Protein AF-A0A3S4ZVG6-F1 (afdb_monomer)

Structure (mmCIF, N/CA/C/O backbone):
data_AF-A0A3S4ZVG6-F1
#
_entry.id   AF-A0A3S4ZVG6-F1
#
loop_
_atom_site.group_PDB
_atom_site.id
_atom_site.type_symbol
_atom_site.label_atom_id
_atom_sit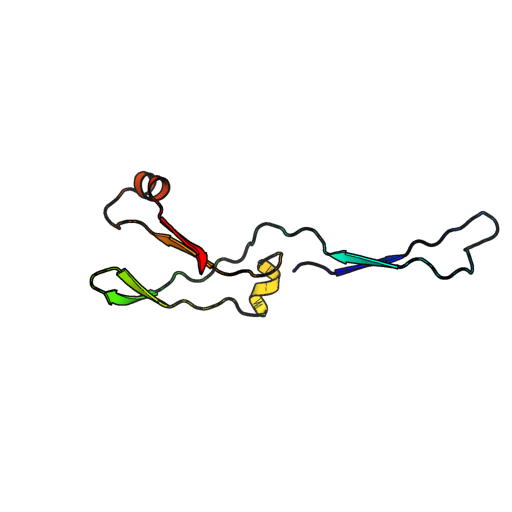e.label_alt_id
_atom_site.label_comp_id
_atom_site.label_asym_id
_atom_site.label_entity_id
_atom_site.label_seq_id
_atom_site.pdbx_PDB_ins_code
_atom_site.Cartn_x
_atom_site.Cartn_y
_atom_site.Cartn_z
_atom_site.occupancy
_atom_site.B_iso_or_equiv
_atom_site.auth_seq_id
_atom_site.auth_comp_id
_atom_site.auth_asym_id
_atom_site.auth_atom_id
_atom_site.pdbx_PDB_model_num
ATOM 1 N N . MET A 1 1 ? -4.323 -5.420 6.760 1.00 55.06 1 MET A N 1
ATOM 2 C CA . MET A 1 1 ? -5.427 -4.425 6.813 1.00 55.06 1 MET A CA 1
ATOM 3 C C . MET A 1 1 ? -5.347 -3.662 8.131 1.00 55.06 1 MET A C 1
ATOM 5 O O . MET A 1 1 ? -5.229 -4.310 9.169 1.00 55.06 1 MET A O 1
ATOM 9 N N . ASN A 1 2 ? -5.352 -2.325 8.105 1.00 61.62 2 ASN A N 1
ATOM 10 C CA . ASN A 1 2 ? -5.313 -1.532 9.334 1.00 61.62 2 ASN A CA 1
ATOM 11 C C . ASN A 1 2 ? -6.641 -1.710 10.089 1.00 61.62 2 ASN A C 1
ATOM 13 O O . ASN A 1 2 ? -7.706 -1.464 9.524 1.00 61.62 2 ASN A O 1
ATOM 17 N N . LYS A 1 3 ? -6.605 -2.224 11.319 1.00 70.31 3 LYS A N 1
ATOM 18 C CA . LYS A 1 3 ? -7.824 -2.548 12.065 1.00 70.31 3 LYS A CA 1
ATOM 19 C C . LYS A 1 3 ? -8.277 -1.317 12.841 1.00 70.31 3 LYS A C 1
ATOM 21 O O . LYS A 1 3 ? -7.493 -0.738 13.589 1.00 70.31 3 LYS A O 1
ATOM 26 N N . GLY A 1 4 ? -9.531 -0.923 12.641 1.00 80.12 4 GLY A N 1
ATOM 27 C CA . GLY A 1 4 ? -10.189 0.065 13.487 1.00 80.12 4 GLY A CA 1
ATOM 28 C C . GLY A 1 4 ? -10.561 -0.569 14.823 1.00 80.12 4 GLY A C 1
ATOM 29 O O . GLY A 1 4 ? -11.081 -1.684 14.857 1.00 80.12 4 GLY A O 1
ATOM 30 N N . TYR A 1 5 ? -10.302 0.136 15.916 1.00 83.12 5 TYR A N 1
ATOM 31 C CA . TYR A 1 5 ? -10.666 -0.291 17.259 1.00 83.12 5 TYR A CA 1
ATOM 32 C C . TYR A 1 5 ? -11.558 0.756 17.907 1.00 83.12 5 TYR A C 1
ATOM 34 O O . TYR A 1 5 ? -11.302 1.959 17.820 1.00 83.12 5 TYR A O 1
ATOM 42 N N . LYS A 1 6 ? -12.585 0.263 18.595 1.00 91.88 6 LYS A N 1
ATOM 43 C CA . LYS A 1 6 ? -13.372 1.019 19.560 1.00 91.88 6 LYS A CA 1
ATOM 44 C C . LYS A 1 6 ? -12.944 0.568 20.950 1.00 91.88 6 LYS A C 1
ATOM 46 O O . LYS A 1 6 ? -13.016 -0.619 21.259 1.00 91.88 6 LYS A O 1
ATOM 51 N N . VAL A 1 7 ? -12.485 1.506 21.766 1.00 89.56 7 VAL A N 1
ATOM 52 C CA . VAL A 1 7 ? -12.044 1.267 23.141 1.00 89.56 7 VAL A CA 1
ATOM 53 C C . VAL A 1 7 ? -13.012 1.965 24.081 1.00 89.56 7 VAL A C 1
ATOM 55 O O . VAL A 1 7 ? -13.348 3.128 23.876 1.00 89.56 7 VAL A O 1
ATOM 58 N N . THR A 1 8 ? -13.457 1.257 25.113 1.00 91.75 8 THR A N 1
ATOM 59 C CA . THR A 1 8 ? -14.346 1.792 26.149 1.00 91.75 8 THR A CA 1
ATOM 60 C C . THR A 1 8 ? -13.713 1.608 27.515 1.00 91.75 8 THR A C 1
ATOM 62 O O . THR A 1 8 ? -13.218 0.521 27.818 1.00 91.75 8 THR A O 1
ATOM 65 N N . ILE A 1 9 ? -13.761 2.639 28.354 1.00 88.81 9 ILE A N 1
ATOM 66 C CA . ILE A 1 9 ? -13.306 2.561 29.746 1.00 88.81 9 ILE A CA 1
ATOM 67 C C . ILE A 1 9 ? -14.529 2.599 30.657 1.00 88.81 9 ILE A C 1
ATOM 69 O O . ILE A 1 9 ? -15.323 3.535 30.584 1.00 88.81 9 ILE A O 1
ATOM 73 N N . GLN A 1 10 ? -14.667 1.594 31.527 1.00 91.00 10 GLN A N 1
ATOM 74 C CA . GLN A 1 10 ? -15.728 1.539 32.528 1.00 91.00 10 GLN A CA 1
ATOM 75 C C . GLN A 1 10 ? -15.147 1.276 33.917 1.00 91.00 10 GLN A C 1
ATOM 77 O O . GLN A 1 10 ? -14.471 0.273 34.154 1.00 91.00 10 GLN A O 1
ATOM 82 N N . SER A 1 11 ? -15.420 2.192 34.841 1.00 90.06 11 SER A N 1
ATOM 83 C CA . SER A 1 11 ? -14.962 2.095 36.226 1.00 90.06 11 SER A CA 1
ATOM 84 C C . SER A 1 11 ? -15.778 1.064 37.007 1.00 90.06 11 SER A C 1
ATOM 86 O O . SER A 1 11 ? -16.999 0.982 36.853 1.00 90.06 11 SER A O 1
ATOM 88 N N . ARG A 1 12 ? -15.115 0.308 37.891 1.00 93.88 12 ARG A N 1
ATOM 89 C CA . ARG A 1 12 ? -15.758 -0.609 38.845 1.00 93.88 12 ARG A CA 1
ATOM 90 C C . ARG A 1 12 ? -15.125 -0.504 40.230 1.00 93.88 12 ARG A C 1
ATOM 92 O O . ARG A 1 12 ? -13.935 -0.216 40.339 1.00 93.88 12 ARG A O 1
ATOM 99 N N . ASN A 1 13 ? -15.900 -0.793 41.267 1.00 93.38 13 ASN A N 1
ATOM 100 C CA . ASN A 1 13 ? -15.426 -0.997 42.637 1.00 93.38 13 ASN A CA 1
ATOM 101 C C . ASN A 1 13 ? -16.108 -2.234 43.253 1.00 93.38 13 ASN A C 1
ATOM 103 O O . ASN A 1 13 ? -16.858 -2.933 42.571 1.00 93.38 13 ASN A O 1
ATOM 107 N N . ASP A 1 14 ? -15.880 -2.489 44.543 1.00 95.75 14 ASP A N 1
ATOM 108 C CA . ASP A 1 14 ? -16.437 -3.654 45.252 1.00 95.75 14 ASP A CA 1
ATOM 109 C C . ASP A 1 14 ? -17.975 -3.671 45.317 1.00 95.75 14 ASP A C 1
ATOM 111 O O . ASP A 1 14 ? -18.575 -4.706 45.597 1.00 95.75 14 ASP A O 1
ATOM 115 N N . LYS A 1 15 ? -18.633 -2.534 45.053 1.00 92.06 15 LYS A N 1
ATOM 116 C CA . LYS A 1 15 ? -20.097 -2.408 45.028 1.00 92.06 15 LYS A CA 1
ATOM 117 C C . LYS A 1 15 ? -20.693 -2.630 43.637 1.00 92.06 15 LYS A C 1
ATOM 119 O O . LYS A 1 15 ? -21.907 -2.777 43.530 1.00 92.06 15 LYS A O 1
ATOM 124 N N . GLY A 1 16 ? -19.873 -2.641 42.585 1.00 91.31 16 GLY A N 1
ATOM 125 C CA . GLY A 1 16 ? -20.319 -2.895 41.220 1.00 91.31 16 GLY A CA 1
ATOM 126 C C . GLY A 1 16 ? -19.664 -2.009 40.165 1.00 91.31 16 GLY A C 1
ATOM 127 O O . GLY A 1 16 ? -18.625 -1.380 40.375 1.00 91.31 16 GLY A O 1
ATOM 128 N N . ILE A 1 17 ? -20.284 -2.006 38.988 1.00 91.69 17 ILE A N 1
ATOM 129 C CA . ILE A 1 17 ? -19.843 -1.274 37.799 1.00 91.69 17 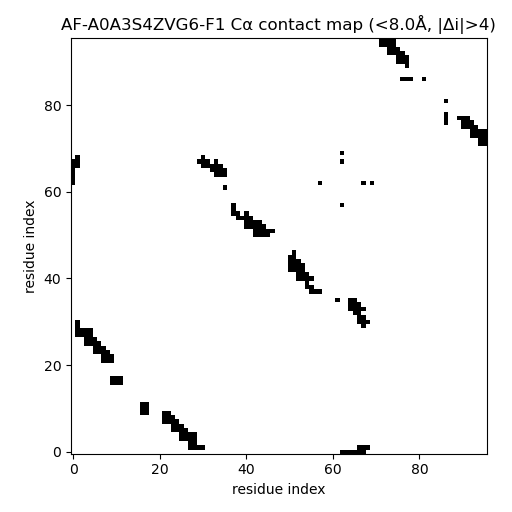ILE A CA 1
ATOM 130 C C . ILE A 1 17 ? -20.541 0.093 37.763 1.00 91.69 17 ILE A C 1
ATOM 132 O O . ILE A 1 17 ? -21.710 0.194 38.131 1.00 91.69 17 ILE A O 1
ATOM 136 N N . SER A 1 18 ? -19.837 1.138 37.320 1.00 88.81 18 SER A N 1
ATOM 137 C CA . SER A 1 18 ? -20.425 2.470 37.138 1.00 88.81 18 SER A CA 1
ATOM 138 C C . SER A 1 18 ? -21.622 2.437 36.181 1.00 88.81 18 SER A C 1
ATOM 140 O O . SER A 1 18 ? -21.561 1.814 35.119 1.00 88.81 18 SER A O 1
ATOM 142 N N . THR A 1 19 ? -22.688 3.150 36.549 1.00 90.94 19 THR A N 1
ATOM 143 C CA . THR A 1 19 ? -23.882 3.366 35.716 1.00 90.94 19 THR A CA 1
ATOM 144 C C . THR A 1 19 ? -23.725 4.531 34.741 1.00 90.94 19 THR A C 1
ATOM 146 O O . THR A 1 19 ? -24.607 4.764 33.919 1.00 90.94 19 THR A O 1
ATOM 149 N N . GLU A 1 20 ? -22.637 5.294 34.849 1.00 90.69 20 GLU A N 1
ATOM 150 C CA . GLU A 1 20 ? -22.315 6.357 33.902 1.00 90.69 20 GLU A CA 1
ATOM 151 C C . GLU A 1 20 ? -21.913 5.761 32.548 1.00 90.69 20 GLU A C 1
ATOM 153 O O . GLU A 1 20 ? -21.282 4.700 32.484 1.00 90.69 20 GLU A O 1
ATOM 158 N N . ALA A 1 21 ? -22.298 6.434 31.461 1.00 88.81 21 ALA A N 1
ATOM 159 C CA . ALA A 1 21 ? -21.953 5.995 30.117 1.00 88.81 21 ALA A CA 1
ATOM 160 C C . ALA A 1 21 ? -20.419 5.955 29.959 1.00 88.81 21 ALA A C 1
ATOM 162 O O . ALA A 1 21 ? -19.750 6.941 30.274 1.00 88.81 21 ALA A O 1
ATOM 163 N N . PRO A 1 22 ? -19.843 4.836 29.488 1.00 86.25 22 PRO A N 1
ATOM 164 C CA . PRO A 1 22 ? -18.402 4.724 29.342 1.00 86.25 22 PRO A CA 1
ATOM 165 C C . PRO A 1 22 ? -17.893 5.662 28.249 1.00 86.25 22 PRO A C 1
ATOM 167 O O . PRO A 1 22 ? -18.501 5.795 27.186 1.00 86.25 22 PRO A O 1
ATOM 170 N N . THR A 1 23 ? -16.734 6.271 28.487 1.00 88.81 23 THR A N 1
ATOM 171 C CA . THR A 1 23 ? -16.047 7.063 27.466 1.00 88.81 23 THR A CA 1
ATOM 172 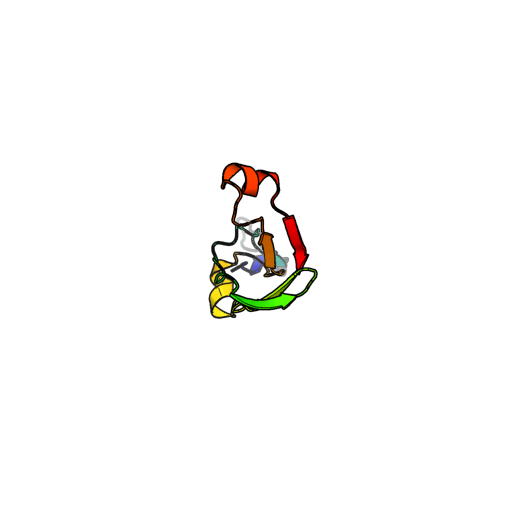C C . THR A 1 23 ? -15.602 6.152 26.330 1.00 88.81 23 THR A C 1
ATOM 174 O O . THR A 1 23 ? -14.932 5.140 26.563 1.00 88.81 23 THR A O 1
ATOM 177 N N . GLU A 1 24 ? -15.946 6.531 25.101 1.00 91.38 24 GLU A N 1
ATOM 178 C CA . GLU A 1 24 ? -15.548 5.823 23.887 1.00 91.38 24 GLU A CA 1
ATOM 179 C C . GLU A 1 24 ? -14.375 6.534 23.209 1.00 91.38 24 GLU A C 1
ATOM 181 O O . GLU A 1 24 ? -14.400 7.747 23.003 1.00 91.38 24 GLU A O 1
ATOM 186 N N . ALA A 1 25 ? -13.360 5.768 22.819 1.00 88.25 25 ALA A N 1
ATOM 187 C CA . ALA A 1 25 ? -12.257 6.230 21.992 1.00 88.25 25 ALA A CA 1
ATOM 188 C C . ALA A 1 25 ? -12.152 5.369 20.731 1.00 88.25 25 ALA A C 1
ATOM 190 O O . ALA A 1 25 ? -12.329 4.149 20.773 1.00 88.25 25 ALA A O 1
ATOM 191 N N . TYR A 1 26 ? -11.837 6.013 19.610 1.00 88.81 26 TYR A N 1
ATOM 192 C CA . TYR A 1 26 ? -11.680 5.374 18.307 1.00 88.81 26 TYR A CA 1
ATOM 193 C C . TYR A 1 26 ? -10.234 5.525 17.840 1.00 88.81 26 TYR A C 1
ATOM 195 O O . TYR A 1 26 ? -9.636 6.589 17.997 1.00 88.81 26 TYR A O 1
ATOM 203 N N . GLY A 1 27 ? -9.671 4.471 17.257 1.00 81.19 27 GLY A N 1
ATOM 204 C CA . GLY A 1 27 ? -8.308 4.495 16.736 1.00 81.19 27 GLY A CA 1
ATOM 205 C C . GLY A 1 27 ? -8.051 3.410 15.701 1.00 81.19 27 GLY A C 1
ATOM 206 O O . GLY A 1 27 ? -8.884 2.534 15.475 1.00 81.19 27 GLY A O 1
ATOM 207 N N . PHE A 1 28 ? -6.875 3.465 15.086 1.00 79.06 28 PHE A N 1
ATOM 208 C CA . PHE A 1 28 ? -6.385 2.451 14.156 1.00 79.06 28 PHE A CA 1
ATOM 209 C C . PHE A 1 28 ? -5.103 1.829 14.708 1.00 79.06 28 PHE A C 1
ATOM 211 O O . PHE A 1 28 ? -4.357 2.490 15.433 1.00 79.06 28 PHE A O 1
ATOM 218 N N . SER A 1 29 ? -4.827 0.568 14.370 1.00 78.19 29 SER A N 1
ATOM 219 C CA . SER A 1 29 ? -3.488 0.007 14.593 1.00 78.19 29 SER A CA 1
ATOM 220 C C . SER A 1 29 ? -2.409 0.811 13.849 1.00 78.19 29 SER A C 1
ATOM 222 O O . SER A 1 29 ? -2.684 1.568 12.915 1.00 78.19 29 SER A O 1
ATOM 224 N N . GLY A 1 30 ? -1.152 0.636 14.262 1.00 75.38 30 GLY A N 1
ATOM 225 C CA . GLY A 1 30 ? -0.021 1.119 13.472 1.00 75.38 30 GLY A CA 1
ATOM 226 C C . GLY A 1 30 ? 0.016 0.457 12.090 1.00 75.38 30 GLY A C 1
ATOM 227 O O . GLY A 1 30 ? -0.395 -0.695 11.936 1.00 75.38 30 GLY A O 1
ATOM 228 N N . GLU A 1 31 ? 0.513 1.188 11.093 1.00 77.38 31 GLU A N 1
ATOM 229 C CA . GLU A 1 31 ? 0.835 0.615 9.783 1.00 77.38 31 GLU A CA 1
ATOM 230 C C . GLU A 1 31 ? 2.077 -0.285 9.906 1.00 77.38 31 GLU A C 1
ATOM 232 O O . GLU A 1 31 ? 2.978 -0.016 10.702 1.00 77.38 31 GLU A O 1
ATOM 237 N N . SER A 1 32 ? 2.124 -1.366 9.131 1.00 77.81 32 SER A N 1
ATOM 238 C CA . SER A 1 32 ? 3.299 -2.237 9.020 1.00 77.81 32 SER A CA 1
ATOM 239 C C . SER A 1 32 ? 3.857 -2.193 7.600 1.00 77.81 32 SER A C 1
ATOM 241 O O . SER A 1 32 ? 3.248 -1.612 6.702 1.00 77.81 32 SER A O 1
ATOM 243 N N . VAL A 1 33 ? 5.023 -2.806 7.391 1.00 79.81 33 VAL A N 1
ATOM 244 C CA . VAL A 1 33 ? 5.645 -2.878 6.066 1.00 79.81 33 VAL A CA 1
ATOM 245 C C . VAL A 1 33 ? 4.674 -3.573 5.097 1.00 79.81 33 VAL A C 1
ATOM 247 O O . VAL A 1 33 ? 4.170 -4.660 5.416 1.00 79.81 33 VAL A O 1
ATOM 250 N N . PRO A 1 34 ? 4.385 -2.973 3.926 1.00 81.75 34 PRO A N 1
ATOM 251 C CA . PRO A 1 34 ? 3.590 -3.632 2.903 1.00 81.75 34 PRO A CA 1
ATOM 252 C C . PRO A 1 34 ? 4.256 -4.941 2.483 1.00 81.75 34 PRO A C 1
ATOM 254 O O . PRO A 1 34 ? 5.439 -4.978 2.159 1.00 81.75 34 PRO A O 1
ATOM 257 N N . THR A 1 35 ? 3.484 -6.021 2.490 1.00 86.12 35 THR A N 1
ATOM 258 C CA . THR A 1 35 ? 3.927 -7.352 2.030 1.00 86.12 35 THR A CA 1
ATOM 259 C C . THR A 1 35 ? 3.436 -7.671 0.622 1.00 86.12 35 THR A C 1
ATOM 261 O O . THR A 1 35 ? 3.789 -8.696 0.047 1.00 86.12 35 THR A O 1
ATOM 264 N N . VAL A 1 36 ? 2.610 -6.785 0.066 1.00 85.44 36 VAL A N 1
ATOM 265 C CA . VAL A 1 36 ? 2.139 -6.867 -1.308 1.00 85.44 36 VAL A CA 1
ATOM 266 C C . VAL A 1 36 ? 3.27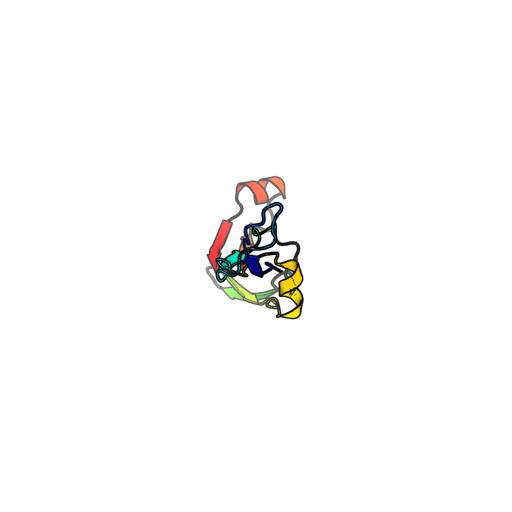8 -6.556 -2.280 1.00 85.44 36 VAL A C 1
ATOM 268 O O . VAL A 1 36 ? 3.951 -5.533 -2.167 1.00 85.44 36 VAL A O 1
ATOM 271 N N . LEU A 1 37 ? 3.476 -7.445 -3.250 1.00 81.94 37 LEU A N 1
ATOM 272 C CA . LEU A 1 37 ? 4.394 -7.257 -4.368 1.00 81.94 37 LEU A CA 1
ATOM 273 C C . LEU A 1 37 ? 3.564 -6.933 -5.615 1.00 81.94 37 LEU A C 1
ATOM 275 O O . LEU A 1 37 ? 2.870 -7.823 -6.112 1.00 81.94 37 LEU A O 1
ATOM 279 N N . PRO A 1 38 ? 3.581 -5.684 -6.115 1.00 80.69 38 PRO A N 1
ATOM 280 C CA . PRO A 1 38 ? 2.915 -5.365 -7.369 1.00 80.69 38 PRO A CA 1
ATOM 281 C C . PRO A 1 38 ? 3.608 -6.077 -8.536 1.00 80.69 38 PRO A C 1
ATOM 283 O O . PRO A 1 38 ? 4.808 -6.359 -8.493 1.00 80.69 38 PRO A O 1
ATOM 286 N N . ALA A 1 39 ? 2.851 -6.356 -9.597 1.00 84.00 39 ALA A N 1
ATOM 287 C CA . ALA A 1 39 ? 3.416 -6.910 -10.822 1.00 84.00 39 ALA A CA 1
ATOM 288 C C . ALA A 1 39 ? 4.459 -5.950 -11.417 1.00 84.00 39 ALA A C 1
ATOM 290 O O . ALA A 1 39 ? 4.288 -4.729 -11.375 1.00 84.00 39 ALA A O 1
ATOM 291 N N . ALA A 1 40 ? 5.524 -6.507 -12.000 1.00 84.75 40 ALA A N 1
ATOM 292 C CA . ALA A 1 40 ? 6.521 -5.703 -12.692 1.00 84.75 40 ALA A CA 1
ATOM 293 C C . ALA A 1 40 ? 5.863 -4.919 -13.847 1.00 84.75 40 ALA A C 1
ATOM 295 O O . ALA A 1 40 ? 5.048 -5.488 -14.583 1.00 84.75 40 ALA A O 1
ATOM 296 N N . PRO A 1 41 ? 6.198 -3.630 -14.025 1.00 89.00 41 PRO A N 1
ATOM 297 C CA . PRO A 1 41 ? 5.674 -2.847 -15.128 1.00 89.00 41 PRO A CA 1
ATOM 298 C C . PRO A 1 41 ? 6.214 -3.348 -16.467 1.00 89.00 41 PRO A C 1
ATOM 300 O O . PRO A 1 41 ? 7.332 -3.850 -16.572 1.00 89.00 41 PRO A O 1
ATOM 303 N N . SER A 1 42 ? 5.414 -3.160 -17.508 1.00 91.00 42 SER A N 1
ATOM 304 C CA . SER A 1 42 ? 5.751 -3.478 -18.892 1.00 91.00 42 SER A CA 1
ATOM 305 C C . SER A 1 42 ? 5.859 -2.198 -19.716 1.00 91.00 42 SER A C 1
ATOM 307 O O . SER A 1 42 ? 5.099 -1.249 -19.516 1.00 91.00 42 SER A O 1
ATOM 309 N N . LEU A 1 43 ? 6.835 -2.152 -20.624 1.00 89.94 43 LEU A N 1
ATOM 310 C CA . LEU A 1 43 ? 7.044 -1.011 -21.511 1.00 89.94 43 LEU A CA 1
ATOM 311 C C . LEU A 1 43 ? 6.032 -1.055 -22.655 1.00 89.94 43 LEU A C 1
ATOM 313 O O . LEU A 1 43 ? 6.032 -1.987 -23.453 1.00 89.94 43 LEU A O 1
ATOM 317 N N . VAL A 1 44 ? 5.192 -0.027 -22.738 1.00 92.75 44 VAL A N 1
ATOM 318 C CA . VAL A 1 44 ? 4.218 0.156 -23.818 1.00 92.75 44 VAL A CA 1
ATOM 319 C C . VAL A 1 44 ? 4.885 0.813 -25.018 1.00 92.75 44 VAL A C 1
ATOM 321 O O . VAL A 1 44 ? 4.747 0.343 -26.144 1.00 92.75 44 VAL A O 1
ATOM 324 N N . SER A 1 45 ? 5.621 1.902 -24.785 1.00 90.62 45 SER A N 1
ATOM 325 C CA . SER A 1 45 ? 6.339 2.605 -25.846 1.00 90.62 45 SER A CA 1
ATOM 326 C C . SER A 1 45 ? 7.555 3.367 -25.312 1.00 90.62 45 SER A C 1
ATOM 328 O O . SER A 1 45 ? 7.450 4.081 -24.313 1.00 90.62 45 SER A O 1
ATOM 330 N N . PRO A 1 46 ? 8.727 3.254 -25.959 1.00 87.75 46 PRO A N 1
ATOM 331 C CA . PRO A 1 46 ? 9.839 4.154 -25.701 1.00 87.75 46 PRO A CA 1
ATOM 332 C C . PRO A 1 46 ? 9.567 5.528 -26.329 1.00 87.75 46 PRO A C 1
ATOM 334 O O . PRO A 1 46 ? 8.913 5.653 -27.364 1.00 87.75 46 PRO A O 1
ATOM 337 N N . THR A 1 47 ? 10.107 6.570 -25.714 1.00 85.38 47 THR A N 1
ATOM 338 C CA . THR A 1 47 ? 10.103 7.947 -26.218 1.00 85.38 47 THR A CA 1
ATOM 339 C C . THR A 1 47 ? 11.537 8.471 -26.238 1.00 85.38 47 THR A C 1
ATOM 341 O O . THR A 1 47 ? 12.421 7.886 -25.616 1.00 85.38 47 THR A O 1
ATOM 344 N N . ALA A 1 48 ? 11.782 9.602 -26.905 1.00 83.56 48 ALA A N 1
ATOM 345 C CA . ALA A 1 48 ? 13.119 10.200 -26.954 1.00 83.56 48 ALA A CA 1
ATOM 346 C C . ALA A 1 48 ? 13.702 10.529 -25.561 1.00 83.56 48 ALA A C 1
ATOM 348 O O . ALA A 1 48 ? 14.918 10.560 -25.405 1.00 83.56 48 ALA A O 1
ATOM 349 N N . ASN A 1 49 ? 12.842 10.736 -24.555 1.00 81.94 49 ASN A N 1
ATOM 350 C CA . ASN A 1 49 ? 13.233 11.164 -23.209 1.00 81.94 49 ASN A CA 1
ATOM 351 C C . ASN A 1 49 ? 12.817 10.172 -22.102 1.00 81.94 49 ASN A C 1
ATOM 353 O O . ASN A 1 49 ? 12.881 10.519 -20.925 1.00 81.94 49 ASN A O 1
ATOM 357 N N . GLY A 1 50 ? 12.351 8.965 -22.440 1.00 83.50 50 GLY A N 1
ATOM 358 C CA . GLY A 1 50 ? 11.844 8.014 -21.445 1.00 83.50 50 GLY A CA 1
ATOM 359 C C . GLY A 1 50 ? 11.002 6.893 -22.045 1.00 83.50 50 GLY A C 1
ATOM 360 O O . GLY A 1 50 ? 11.214 6.490 -23.183 1.00 83.50 50 GLY A O 1
ATOM 361 N N . GLY A 1 51 ? 10.004 6.410 -21.312 1.00 88.00 51 GLY A N 1
ATOM 362 C CA . GLY A 1 51 ? 9.090 5.376 -21.791 1.00 88.00 51 GLY A CA 1
ATOM 363 C C . GLY A 1 51 ? 7.746 5.424 -21.078 1.00 88.00 51 GLY A C 1
ATOM 364 O O . GLY A 1 51 ? 7.660 5.852 -19.929 1.00 88.00 51 GLY A O 1
ATOM 365 N N . VAL A 1 52 ? 6.698 4.991 -21.771 1.00 90.00 52 VAL A N 1
ATOM 366 C CA . VAL A 1 52 ? 5.368 4.788 -21.200 1.00 90.00 52 VAL A CA 1
ATOM 367 C C . VAL A 1 52 ? 5.305 3.369 -20.657 1.00 90.00 52 VAL A C 1
ATOM 369 O O . VAL A 1 52 ? 5.502 2.407 -21.399 1.00 90.00 52 VAL A O 1
ATOM 372 N N . LEU A 1 53 ? 5.036 3.244 -19.362 1.00 90.88 53 LEU A N 1
ATOM 373 C CA . LEU A 1 53 ? 4.910 1.969 -18.667 1.00 90.88 53 LEU A CA 1
ATOM 374 C C . LEU A 1 53 ? 3.437 1.672 -18.364 1.00 90.88 53 LEU A C 1
ATOM 376 O O . LEU A 1 53 ? 2.6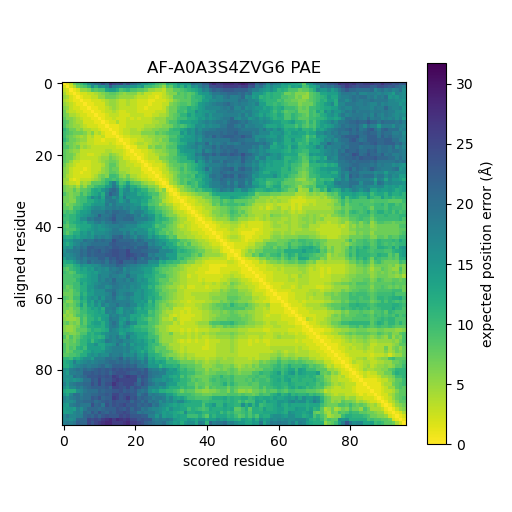56 2.587 -18.111 1.00 90.88 53 LEU A O 1
ATOM 380 N N . THR A 1 54 ? 3.078 0.391 -18.349 1.00 91.38 54 THR A N 1
ATOM 381 C CA . THR A 1 54 ? 1.784 -0.103 -17.866 1.00 91.38 54 THR A CA 1
ATOM 382 C C . THR A 1 54 ? 1.989 -1.225 -16.854 1.00 91.38 54 THR A C 1
ATOM 384 O O . THR A 1 54 ? 2.903 -2.041 -16.994 1.00 91.38 54 THR A O 1
ATOM 387 N N . TRP A 1 55 ? 1.160 -1.266 -15.816 1.00 90.69 55 TRP A N 1
ATOM 388 C CA . TRP A 1 55 ? 1.178 -2.300 -14.785 1.00 90.69 55 TRP A CA 1
ATOM 389 C C . TRP A 1 55 ? -0.227 -2.522 -14.233 1.00 90.69 55 TRP A C 1
ATOM 391 O O . TRP A 1 55 ? -1.089 -1.645 -14.302 1.00 90.69 55 TRP A O 1
ATOM 401 N N . ASN A 1 56 ? -0.446 -3.702 -13.657 1.00 88.62 56 ASN A N 1
ATOM 402 C CA . ASN A 1 56 ? -1.692 -4.000 -12.965 1.00 88.62 56 ASN A CA 1
ATOM 403 C C . ASN A 1 56 ? -1.709 -3.275 -11.619 1.00 88.62 56 ASN A C 1
ATOM 405 O O . ASN A 1 56 ? -0.788 -3.430 -10.813 1.00 88.62 56 ASN A O 1
ATOM 409 N N . VAL A 1 57 ? -2.757 -2.489 -11.379 1.00 86.81 57 VAL A N 1
ATOM 410 C CA . VAL A 1 57 ? -2.966 -1.849 -10.081 1.00 86.81 57 VAL A CA 1
ATOM 411 C C . VAL A 1 57 ? -3.424 -2.873 -9.045 1.00 86.81 57 VAL A C 1
ATOM 413 O O . VAL A 1 57 ? -4.159 -3.807 -9.363 1.00 86.81 57 VAL A O 1
ATOM 416 N N . LEU A 1 58 ? -3.000 -2.671 -7.799 1.00 86.88 58 LEU A N 1
ATOM 417 C CA . LEU A 1 58 ? -3.515 -3.381 -6.640 1.00 86.88 58 LEU A CA 1
ATOM 418 C C . LEU A 1 58 ? -5.031 -3.215 -6.560 1.00 86.88 58 LEU A C 1
ATOM 420 O O . LEU A 1 58 ? -5.571 -2.117 -6.706 1.00 86.88 58 LEU A O 1
ATOM 424 N N . THR A 1 59 ? -5.696 -4.332 -6.320 1.00 85.88 59 THR A N 1
ATOM 425 C CA . THR A 1 59 ? -7.145 -4.427 -6.190 1.00 85.88 59 THR A CA 1
ATOM 426 C C . THR A 1 59 ? -7.553 -4.405 -4.720 1.00 85.88 59 THR A C 1
ATOM 428 O O . THR A 1 59 ? -6.717 -4.482 -3.818 1.00 85.88 59 THR A O 1
ATOM 431 N N . GLU A 1 60 ? -8.859 -4.356 -4.447 1.00 81.69 60 GLU A N 1
ATOM 432 C CA . GLU A 1 60 ? -9.365 -4.480 -3.076 1.00 81.69 60 GLU A CA 1
ATOM 433 C C . GLU A 1 60 ? -8.907 -5.775 -2.391 1.00 81.69 60 GLU A C 1
ATOM 435 O O . GLU A 1 60 ? -8.631 -5.765 -1.191 1.00 81.69 60 GLU A O 1
ATOM 440 N N . ALA A 1 61 ? -8.737 -6.866 -3.144 1.00 84.25 61 ALA A N 1
ATOM 441 C CA . ALA A 1 61 ? -8.246 -8.136 -2.610 1.00 84.25 61 ALA A CA 1
ATOM 442 C C . ALA A 1 61 ? -6.814 -8.031 -2.048 1.00 84.25 61 ALA A C 1
ATOM 444 O O . ALA A 1 61 ? -6.461 -8.737 -1.103 1.00 84.25 61 ALA A O 1
ATOM 445 N N . ASP A 1 62 ? -6.007 -7.104 -2.568 1.00 84.81 62 ASP A N 1
ATOM 446 C CA . ASP A 1 62 ? -4.614 -6.906 -2.162 1.00 84.81 62 ASP A CA 1
ATOM 447 C C . ASP A 1 62 ? -4.478 -6.023 -0.912 1.00 84.81 62 ASP A C 1
ATOM 449 O O . ASP A 1 62 ? -3.436 -6.020 -0.249 1.00 84.81 62 ASP A O 1
ATOM 453 N N . THR A 1 63 ? -5.538 -5.297 -0.537 1.00 78.75 63 THR A N 1
ATOM 454 C CA . THR A 1 63 ? -5.539 -4.348 0.594 1.00 78.75 63 THR A CA 1
ATOM 455 C C . THR A 1 63 ? -5.225 -5.010 1.935 1.00 78.75 63 THR A C 1
ATOM 457 O O . THR A 1 63 ? -4.661 -4.380 2.838 1.00 78.75 63 THR A O 1
ATOM 460 N N . ALA A 1 64 ? -5.516 -6.308 2.067 1.00 80.50 64 ALA A N 1
ATOM 461 C CA . ALA A 1 64 ? -5.126 -7.094 3.229 1.00 80.50 64 ALA A CA 1
ATOM 462 C C . ALA A 1 64 ? -3.603 -7.074 3.442 1.00 80.50 64 ALA A C 1
ATOM 464 O O . ALA A 1 64 ? -3.169 -6.910 4.585 1.00 80.50 64 ALA A O 1
ATOM 465 N N . ASN A 1 65 ? -2.832 -7.127 2.351 1.00 84.12 65 ASN A N 1
ATOM 466 C CA . ASN A 1 65 ? -1.375 -7.270 2.319 1.00 84.12 65 ASN A CA 1
ATOM 467 C C . ASN A 1 65 ? -0.621 -5.931 2.243 1.00 84.12 65 ASN A C 1
ATOM 469 O O . ASN A 1 65 ? 0.600 -5.903 2.417 1.00 84.12 65 ASN A O 1
ATOM 473 N N . VAL A 1 66 ? -1.335 -4.818 2.025 1.00 85.62 66 VAL A N 1
ATOM 474 C CA . VAL A 1 66 ? -0.788 -3.449 2.111 1.00 85.62 66 VAL A CA 1
ATOM 475 C C . VAL A 1 66 ? -0.363 -3.110 3.543 1.00 85.62 66 VAL A C 1
ATOM 477 O O . VAL A 1 66 ? 0.562 -2.333 3.735 1.00 85.62 66 VAL A O 1
ATOM 480 N N . ASN A 1 67 ? -1.015 -3.701 4.552 1.00 82.75 67 ASN A N 1
ATOM 481 C CA . ASN A 1 67 ? -0.738 -3.453 5.976 1.00 82.75 67 ASN A CA 1
ATOM 482 C C . ASN A 1 67 ? -0.806 -1.974 6.406 1.00 82.75 67 ASN A C 1
ATOM 484 O O . ASN A 1 67 ? -0.187 -1.571 7.386 1.00 82.75 67 ASN A O 1
ATOM 488 N N . GLY A 1 68 ? -1.626 -1.184 5.721 1.00 79.88 68 GLY A N 1
ATOM 489 C CA . GLY A 1 68 ? -1.800 0.243 5.965 1.00 79.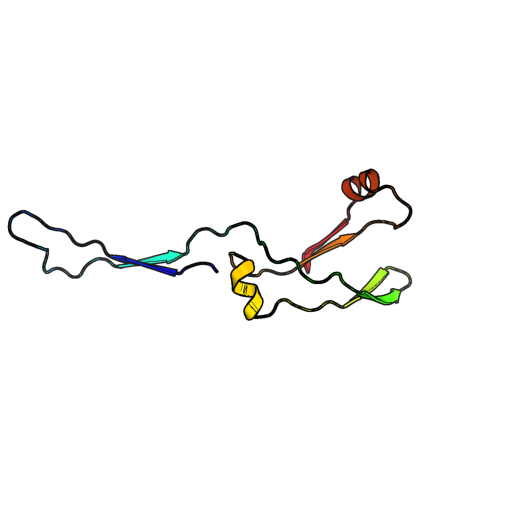88 68 GLY A CA 1
ATOM 490 C C . GLY A 1 68 ? -2.750 0.834 4.934 1.00 79.88 68 GLY A C 1
ATOM 491 O O . GLY A 1 68 ? -3.522 0.096 4.312 1.00 79.88 68 GLY A O 1
ATOM 492 N N . PHE A 1 69 ? -2.683 2.147 4.736 1.00 79.81 69 PHE A N 1
ATOM 493 C CA . PHE A 1 69 ? -3.376 2.804 3.633 1.00 79.81 69 PHE A CA 1
ATOM 494 C C . PHE A 1 69 ? -2.513 2.782 2.370 1.00 79.81 69 PHE A C 1
ATOM 496 O O . PHE A 1 69 ? -1.347 3.175 2.393 1.00 79.81 69 PHE A O 1
ATOM 503 N N . PHE A 1 70 ? -3.087 2.339 1.251 1.00 83.06 70 PHE A N 1
ATOM 504 C CA . PHE A 1 70 ? -2.415 2.435 -0.042 1.00 83.06 70 PHE A CA 1
ATOM 505 C C . PHE A 1 70 ? -2.280 3.913 -0.437 1.00 83.06 70 PHE A C 1
ATOM 507 O O . PHE A 1 70 ? -3.276 4.635 -0.463 1.00 83.06 70 PHE A O 1
ATOM 514 N N . ARG A 1 71 ? -1.052 4.369 -0.718 1.00 81.88 71 ARG A N 1
ATOM 515 C CA . ARG A 1 71 ? -0.748 5.783 -1.020 1.00 81.88 71 ARG A CA 1
ATOM 516 C C . ARG A 1 71 ? -0.241 6.036 -2.439 1.00 81.88 71 ARG A C 1
ATOM 518 O O . ARG A 1 71 ? -0.116 7.194 -2.811 1.00 81.88 71 ARG A O 1
ATOM 525 N N . GLY A 1 72 ? 0.063 4.988 -3.199 1.00 83.88 72 GLY A N 1
ATOM 526 C CA . GLY A 1 72 ? 0.651 5.097 -4.534 1.00 83.88 72 GLY A CA 1
ATOM 527 C C . GLY A 1 72 ? 1.773 4.089 -4.756 1.00 83.88 72 GLY A C 1
ATOM 528 O O . GLY A 1 72 ? 2.015 3.208 -3.925 1.00 83.88 72 GLY A O 1
ATOM 529 N N . TYR A 1 73 ? 2.462 4.232 -5.886 1.00 84.69 73 TYR A N 1
ATOM 530 C CA . TYR A 1 73 ? 3.598 3.389 -6.258 1.00 84.69 73 TYR A CA 1
ATOM 531 C C . TYR A 1 73 ? 4.886 4.206 -6.259 1.00 84.69 73 TYR A C 1
ATOM 533 O O . TYR A 1 73 ? 4.913 5.372 -6.652 1.00 84.69 73 TYR A O 1
ATOM 541 N N . ARG A 1 74 ? 5.985 3.560 -5.869 1.00 84.12 74 ARG A N 1
ATOM 542 C CA . ARG A 1 74 ? 7.332 4.075 -6.103 1.00 84.12 74 ARG A CA 1
ATOM 543 C C . ARG A 1 74 ? 7.938 3.296 -7.260 1.00 84.12 74 ARG A C 1
ATOM 545 O O . ARG A 1 74 ? 8.151 2.094 -7.140 1.00 84.12 74 ARG A O 1
ATOM 552 N N . LEU A 1 75 ? 8.205 3.984 -8.363 1.00 82.94 75 LEU A N 1
ATOM 553 C CA . LEU A 1 75 ? 8.900 3.407 -9.511 1.00 82.94 75 LEU A CA 1
ATOM 554 C C . LEU A 1 75 ? 10.394 3.643 -9.368 1.00 82.94 75 LEU A C 1
ATOM 556 O O . LEU A 1 75 ? 10.811 4.740 -8.997 1.00 82.94 75 LEU A O 1
ATOM 560 N N . GLU A 1 76 ? 11.183 2.618 -9.666 1.00 85.25 76 GLU A N 1
ATOM 561 C CA . GLU A 1 76 ? 12.628 2.621 -9.478 1.00 85.25 76 GLU A CA 1
ATOM 562 C C . GLU A 1 76 ? 13.303 2.015 -10.709 1.00 85.25 76 GLU A C 1
ATOM 564 O O . GLU A 1 76 ? 12.874 0.969 -11.194 1.00 85.25 76 GLU A O 1
ATOM 569 N N . TRP A 1 77 ? 14.324 2.687 -11.250 1.00 84.69 77 TRP A N 1
ATOM 570 C CA . TRP A 1 77 ? 14.984 2.250 -12.485 1.00 84.69 77 TRP A CA 1
ATOM 571 C C . TRP A 1 77 ? 16.470 2.628 -12.549 1.00 84.69 77 TRP A C 1
ATOM 573 O O . TRP A 1 77 ? 16.945 3.527 -11.845 1.00 84.69 77 TRP A O 1
ATOM 583 N N . CYS A 1 78 ? 17.190 1.936 -13.434 1.00 84.75 78 CYS A N 1
ATOM 584 C CA . CYS A 1 78 ? 18.589 2.162 -13.794 1.00 84.75 78 CYS A CA 1
ATOM 585 C C . CYS A 1 78 ? 18.853 1.664 -15.230 1.00 84.75 78 CYS A C 1
ATOM 587 O O . CYS A 1 78 ? 17.991 1.025 -15.835 1.00 84.75 78 CYS A O 1
ATOM 589 N N . ASN A 1 79 ? 20.032 1.963 -15.785 1.00 82.38 79 ASN A N 1
ATOM 590 C CA . ASN A 1 79 ? 20.430 1.446 -17.099 1.00 82.38 79 ASN A CA 1
ATOM 591 C C . ASN A 1 79 ? 20.654 -0.072 -17.029 1.00 82.38 79 ASN A C 1
ATOM 593 O O . ASN A 1 79 ? 21.282 -0.553 -16.092 1.00 82.38 79 ASN A O 1
ATOM 597 N N . ALA A 1 80 ? 20.192 -0.820 -18.032 1.00 80.94 80 ALA A N 1
ATOM 598 C CA . ALA A 1 80 ? 20.304 -2.283 -18.041 1.00 80.94 80 ALA A CA 1
ATOM 599 C C . ALA A 1 80 ? 21.762 -2.783 -18.038 1.00 80.94 80 ALA A C 1
ATOM 601 O O . ALA A 1 80 ? 22.038 -3.889 -17.581 1.00 80.94 80 ALA A O 1
ATOM 602 N N . ASP A 1 81 ? 22.690 -1.951 -18.513 1.00 86.62 81 ASP A N 1
ATOM 603 C CA . ASP A 1 81 ? 24.092 -2.321 -18.722 1.00 86.62 81 ASP A CA 1
ATOM 604 C C . ASP A 1 81 ? 24.961 -2.151 -17.464 1.00 86.62 81 ASP A C 1
ATOM 606 O O . ASP A 1 81 ? 26.149 -2.478 -17.480 1.00 86.62 81 ASP A O 1
ATOM 610 N N . VAL A 1 82 ? 24.407 -1.607 -16.371 1.00 85.31 82 VAL A N 1
ATOM 611 C CA . VAL A 1 82 ? 25.159 -1.424 -15.121 1.00 85.31 82 VAL A CA 1
ATOM 612 C C . VAL A 1 82 ? 24.993 -2.624 -14.192 1.00 85.31 82 VAL A C 1
ATOM 614 O O . VAL A 1 82 ? 23.955 -3.281 -14.172 1.00 85.31 82 VAL A O 1
ATOM 617 N N . SER A 1 83 ? 26.013 -2.909 -13.377 1.00 87.94 83 SER A N 1
ATOM 618 C CA . SER A 1 83 ? 25.909 -3.966 -12.366 1.00 87.94 83 SER A CA 1
ATOM 619 C C . SER A 1 83 ? 24.812 -3.647 -11.345 1.00 87.94 83 SER A C 1
ATOM 621 O O . SER A 1 83 ? 24.512 -2.479 -11.089 1.00 87.94 83 SER A O 1
ATOM 623 N N . ALA A 1 84 ? 24.257 -4.679 -10.703 1.00 82.25 84 ALA A N 1
ATOM 624 C CA . ALA A 1 84 ? 23.247 -4.510 -9.654 1.00 82.25 84 ALA A CA 1
ATOM 625 C C . ALA A 1 84 ? 23.713 -3.542 -8.549 1.00 82.25 84 ALA A C 1
ATOM 627 O O . ALA A 1 84 ? 22.958 -2.691 -8.092 1.00 82.25 84 ALA A O 1
ATOM 628 N N . GLU A 1 85 ? 24.994 -3.600 -8.183 1.00 84.69 85 GLU A N 1
ATOM 629 C CA . GLU A 1 85 ? 25.569 -2.725 -7.162 1.00 84.69 85 GLU A CA 1
ATOM 630 C C . GLU A 1 85 ? 25.644 -1.251 -7.605 1.00 84.69 85 GLU A C 1
ATOM 632 O O . GLU A 1 85 ? 25.460 -0.337 -6.800 1.00 84.69 85 GLU A O 1
ATOM 637 N N . VAL A 1 86 ? 25.886 -0.999 -8.895 1.00 83.12 86 VAL A N 1
ATOM 638 C CA . VAL A 1 86 ? 25.860 0.354 -9.471 1.00 83.12 86 VAL A CA 1
ATOM 639 C C . VAL A 1 86 ? 24.422 0.843 -9.635 1.00 83.12 86 VAL A C 1
ATOM 641 O O . VAL A 1 86 ? 24.157 2.018 -9.372 1.00 83.12 86 VAL A O 1
ATOM 644 N N . CYS A 1 87 ? 23.504 -0.047 -10.017 1.00 83.12 87 CYS A N 1
ATOM 645 C CA . CYS A 1 87 ? 22.075 0.229 -10.116 1.00 83.12 87 CYS A CA 1
ATOM 646 C C . CYS A 1 87 ? 21.511 0.691 -8.767 1.00 83.12 87 CYS A C 1
ATOM 648 O O . CYS A 1 87 ? 20.933 1.770 -8.705 1.00 83.12 87 CYS A O 1
ATOM 650 N N . GLU A 1 88 ? 21.766 -0.037 -7.675 1.00 80.19 88 GLU A N 1
ATOM 651 C CA . GLU A 1 88 ? 21.291 0.341 -6.334 1.00 80.19 88 GLU A CA 1
ATOM 652 C C . GLU A 1 88 ? 21.841 1.699 -5.870 1.00 80.19 88 GLU A C 1
ATOM 654 O O . GLU A 1 88 ? 21.119 2.486 -5.260 1.00 80.19 88 GLU A O 1
ATOM 659 N N . LYS A 1 89 ? 23.094 2.031 -6.217 1.00 76.19 89 LYS A N 1
ATOM 660 C CA . LYS A 1 89 ? 23.708 3.332 -5.882 1.00 76.19 89 LYS A CA 1
ATOM 661 C C . LYS A 1 89 ? 23.132 4.510 -6.683 1.00 76.19 89 LYS A C 1
ATOM 663 O O . LYS A 1 89 ? 23.140 5.631 -6.182 1.00 76.19 89 LYS A O 1
ATOM 668 N N . HIS A 1 90 ? 22.652 4.282 -7.910 1.00 69.75 90 HIS A N 1
ATOM 669 C CA . HIS A 1 90 ? 22.196 5.342 -8.835 1.00 69.75 90 HIS A CA 1
ATOM 670 C C . HIS A 1 90 ? 20.701 5.312 -9.149 1.00 69.75 90 HIS A C 1
ATOM 672 O O . HIS A 1 90 ? 20.213 6.099 -9.965 1.00 69.75 90 HIS A O 1
ATOM 678 N N . LYS A 1 91 ? 19.989 4.405 -8.495 1.00 71.62 91 LYS A N 1
ATOM 679 C CA . LYS A 1 91 ? 18.554 4.207 -8.538 1.00 71.62 91 LYS A CA 1
ATOM 680 C C . LYS A 1 91 ? 17.803 5.531 -8.490 1.00 71.62 91 LYS A C 1
ATOM 682 O O . LYS A 1 91 ? 17.804 6.249 -7.488 1.00 71.62 91 LYS A O 1
ATOM 687 N N . ARG A 1 92 ? 17.154 5.859 -9.604 1.00 72.88 92 ARG A N 1
ATOM 688 C CA . ARG A 1 92 ? 16.240 6.999 -9.682 1.00 72.88 92 ARG A CA 1
ATOM 689 C C . ARG A 1 92 ? 14.869 6.538 -9.218 1.00 72.88 92 ARG A C 1
ATOM 691 O O . ARG A 1 92 ? 14.507 5.385 -9.436 1.00 72.88 92 ARG A O 1
ATOM 698 N N . PHE A 1 93 ? 14.134 7.427 -8.559 1.00 72.62 93 PHE A N 1
ATOM 699 C CA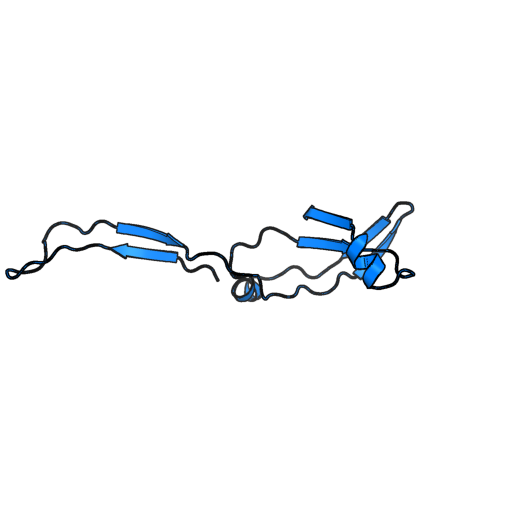 . PHE A 1 93 ? 12.762 7.154 -8.164 1.00 72.62 93 PHE A CA 1
ATOM 700 C C . PHE A 1 93 ? 11.842 8.308 -8.538 1.00 72.62 93 PHE A C 1
ATOM 702 O O . PHE A 1 93 ? 12.244 9.471 -8.502 1.00 72.62 93 PHE A O 1
ATOM 709 N N . GLN A 1 94 ? 10.598 7.966 -8.855 1.00 62.09 94 GLN A N 1
ATOM 710 C CA . GLN A 1 94 ? 9.503 8.915 -8.997 1.00 62.09 94 GLN A CA 1
ATOM 711 C C . GLN A 1 94 ? 8.338 8.451 -8.121 1.00 62.09 94 GLN A C 1
ATOM 713 O O . GLN A 1 94 ? 8.051 7.254 -8.040 1.00 62.09 94 GLN A O 1
ATOM 718 N N . VAL A 1 95 ? 7.700 9.408 -7.447 1.00 59.44 95 VAL A N 1
ATOM 719 C CA . VAL A 1 95 ? 6.442 9.195 -6.723 1.00 59.44 95 VAL A CA 1
ATOM 720 C C . VAL A 1 95 ? 5.313 9.453 -7.717 1.00 59.44 95 VAL A C 1
ATOM 722 O O . VAL A 1 95 ? 5.272 10.531 -8.314 1.00 59.44 95 VAL A O 1
ATOM 725 N N . GLY A 1 96 ? 4.476 8.442 -7.944 1.00 52.72 96 GLY A N 1
ATOM 726 C CA . GLY A 1 96 ? 3.282 8.516 -8.789 1.00 52.72 96 GLY A CA 1
ATOM 727 C C . GLY A 1 96 ? 2.012 8.419 -7.967 1.00 52.72 96 GLY A C 1
ATOM 728 O O . GLY A 1 96 ? 2.028 7.670 -6.961 1.0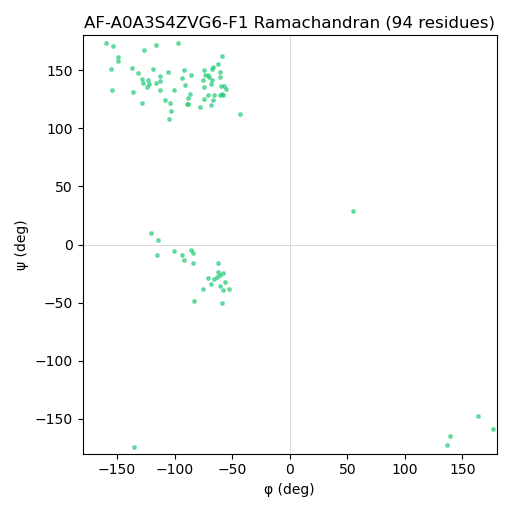0 52.72 96 GLY A O 1
#

Solvent-accessible surface area (backbone atoms only — not comparable to full-atom values): 6237 Å² total; per-residue (Å²): 71,57,49,76,46,80,46,72,55,75,61,68,58,100,91,45,69,61,88,66,83,57,56,76,47,77,50,66,54,77,68,50,81,60,73,60,77,75,62,80,69,42,82,75,43,80,50,100,91,51,66,46,70,47,63,68,74,86,52,81,84,45,42,56,36,37,22,36,81,90,82,70,53,78,50,75,52,62,68,88,90,52,54,70,74,56,31,70,75,61,51,44,73,49,86,92

Radius of gyration: 23.71 Å; Cα contacts (8 Å, |Δi|>4): 119; chains: 1; bounding box: 50×19×72 Å

Sequence (96 aa):
MNKGYKVTIQSRNDKGISTEAPTEAYGFSGESVPTVLPAAPSLVSPTANGGVLTWNVLTEADTANVNGFFRGYRLEWCNADVSAEVCEKHKRFQVG

InterPro domains:
  IPR036116 Fibronectin type III superfamily [SSF49265] (30-81)

Organism: NCBI:txid117903

Mean predicted aligned error: 10.24 Å

Secondary structure (DSSP, 8-state):
-PPEEEEEE--EETTEE--SPPEEEEEEPPP------PPPPEEEEEETTEEEEE-PPPPGGGHHHH-S-----EEEE--TTS-H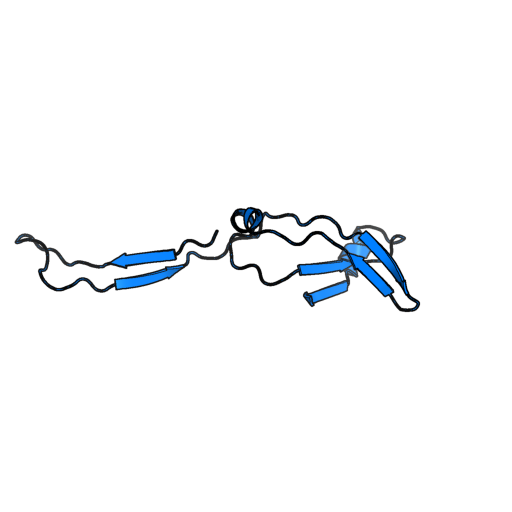HHHHHH-EEEE-

pLDDT: mean 83.47, std 8.02, range [52.72, 95.75]

Foldseek 3Di:
DWDKDKDWDWDADPVGTDPDDTDIDIDTDDADAQPDDFDDWDFPAADPVGTDTDGDDDDPVSVVRGSDDDDFDKDWDDDPPDDPVVSVVPIDIDGD